Protein AF-A0A1X3RQJ8-F1 (afdb_monomer_lite)

Foldseek 3Di:
DPVQVVPDLDCPDPLHCVVVVVVVVVVVVLVVPCPDPVNPPPVVVVVVVVVSVVVVVVSVVCVVPPPDPDDQLQVVLVVCVVVVHAAAEEAPVSQVSNVSHDNHHYFHWDDPQAFTAHDPPPGDPVRQPDDHFKYKAQDPSVVVNCCVQV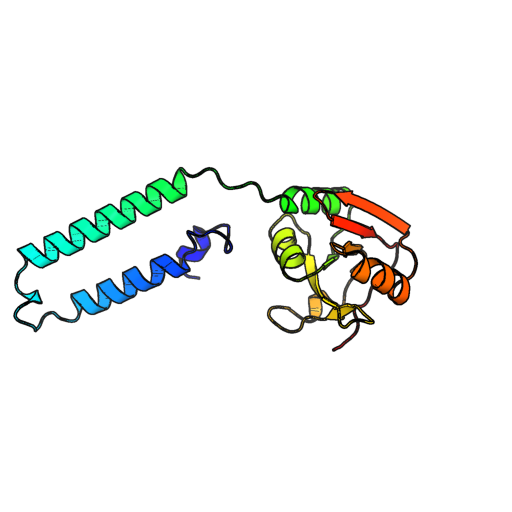NQAPDWDDGPNIIIGGHPDRDGGHHD

Organism: NCBI:txid1082703

Radius of gyration: 23.23 Å; chains: 1; bounding box: 52×31×66 Å

Sequence (176 aa):
MPVAFVVSSVNVGVSSIRYIIPFFIFIIIFISRKTDAITLNTRFNTFVFSVMLIASAYSIHNMLNTPKAINPMHNVSDIIQKNGLKKGYAEFWHASSISIYNNVQVAPVYYDGTKLIKMKWLSKDKWYNAGNNFVIINNIDIEATVIKQFGNPDKVIEAEGVKIFIWNKNLIAADN

Secondary structure (DSSP, 8-state):
--THHHH-S-TTSTT-GGGTHHHHHHHHHHHH-TTSTTTT-HHHHHHHHHHHHHHHHHHHHHHHHSPPP--THHHHHHHHHHTT--EEEEEHHHHHHHTTSTT-EEEEEEE-SSSEEE--TT--GGGTSS---EEEE-SHHHHHHHHHHH-S-SEEEEETTEEEEE-SS---PBP-

Structure (mmCIF, N/CA/C/O backbone):
data_AF-A0A1X3RQJ8-F1
#
_entry.id   AF-A0A1X3RQJ8-F1
#
loop_
_atom_site.group_PDB
_atom_site.id
_atom_site.type_symbol
_atom_site.label_atom_id
_atom_site.label_alt_id
_atom_site.label_comp_id
_atom_site.label_asym_id
_atom_site.label_entity_id
_atom_site.label_seq_id
_atom_site.pdbx_PDB_ins_code
_atom_site.Cartn_x
_atom_site.Cartn_y
_atom_site.Cartn_z
_atom_site.occupancy
_atom_site.B_iso_or_equiv
_atom_site.auth_seq_id
_atom_site.auth_comp_id
_atom_site.auth_asym_id
_atom_site.auth_atom_id
_atom_site.pdbx_PDB_model_num
ATOM 1 N N . MET A 1 1 ? 10.441 -17.095 -13.120 1.00 35.91 1 MET A N 1
ATOM 2 C CA . MET A 1 1 ? 10.292 -15.622 -13.173 1.00 35.91 1 MET A CA 1
ATOM 3 C C . MET A 1 1 ? 11.450 -15.056 -13.981 1.00 35.91 1 MET A C 1
ATOM 5 O O . MET A 1 1 ? 12.549 -15.573 -13.814 1.00 35.91 1 MET A O 1
ATOM 9 N N . PRO A 1 2 ? 11.243 -14.067 -14.866 1.00 41.53 2 PRO A N 1
ATOM 10 C CA . PRO A 1 2 ? 12.344 -13.443 -15.600 1.00 41.53 2 PRO A CA 1
ATOM 11 C C . PRO A 1 2 ? 13.368 -12.849 -14.620 1.00 41.53 2 PRO A C 1
ATOM 13 O O . PRO A 1 2 ? 12.962 -12.155 -13.690 1.00 41.53 2 PRO A O 1
ATOM 16 N N . VAL A 1 3 ? 14.669 -13.087 -14.837 1.00 43.44 3 VAL A N 1
ATOM 17 C CA . VAL A 1 3 ? 15.793 -12.579 -14.004 1.00 43.44 3 VAL A CA 1
ATOM 18 C C . VAL A 1 3 ? 15.695 -11.068 -13.761 1.00 43.44 3 VAL A C 1
ATOM 20 O O . VAL A 1 3 ? 16.042 -10.567 -12.698 1.00 43.44 3 VAL A O 1
ATOM 23 N N . ALA A 1 4 ? 15.109 -10.357 -14.718 1.00 40.12 4 ALA A N 1
ATOM 24 C CA . ALA A 1 4 ? 14.673 -8.975 -14.616 1.00 40.12 4 ALA A CA 1
ATOM 25 C C . ALA A 1 4 ? 13.982 -8.609 -13.281 1.00 40.12 4 ALA A C 1
ATOM 27 O O . ALA A 1 4 ? 14.363 -7.640 -12.625 1.00 40.12 4 ALA A O 1
ATOM 28 N N . PHE A 1 5 ? 13.003 -9.399 -12.839 1.00 43.78 5 PHE A N 1
ATOM 29 C CA . PHE A 1 5 ? 12.253 -9.120 -11.609 1.00 43.78 5 PHE A CA 1
ATOM 30 C C . PHE A 1 5 ? 13.076 -9.329 -10.333 1.00 43.78 5 PHE A C 1
ATOM 32 O O . PHE A 1 5 ? 12.685 -8.845 -9.279 1.00 43.78 5 PHE A O 1
ATOM 39 N N . VAL A 1 6 ? 14.218 -10.017 -10.423 1.00 49.91 6 VAL A N 1
ATOM 40 C CA . VAL A 1 6 ? 15.154 -10.189 -9.302 1.00 49.91 6 VAL A CA 1
ATOM 41 C C . VAL A 1 6 ? 16.028 -8.941 -9.120 1.00 49.91 6 VAL A C 1
ATOM 43 O O . VAL A 1 6 ? 16.435 -8.636 -8.005 1.00 49.91 6 VAL A O 1
ATOM 46 N N . VAL A 1 7 ? 16.293 -8.191 -10.197 1.00 47.91 7 VAL A N 1
ATOM 47 C CA . VAL A 1 7 ? 17.198 -7.025 -10.183 1.00 47.91 7 VAL A CA 1
ATOM 48 C C . VAL A 1 7 ? 16.452 -5.704 -9.948 1.00 47.91 7 VAL A C 1
ATOM 50 O O . VAL A 1 7 ? 17.006 -4.775 -9.362 1.00 47.91 7 VAL A O 1
ATOM 53 N N . SER A 1 8 ? 15.188 -5.596 -10.367 1.00 44.72 8 SER A N 1
ATOM 54 C CA . SER A 1 8 ? 14.398 -4.369 -10.202 1.00 44.72 8 SER A CA 1
ATOM 55 C C . SER A 1 8 ? 13.581 -4.398 -8.908 1.00 44.72 8 SER A C 1
ATOM 57 O O . SER A 1 8 ? 12.547 -5.053 -8.828 1.00 44.72 8 SER A O 1
ATOM 59 N N . SER A 1 9 ? 14.035 -3.664 -7.887 1.00 49.84 9 SER A N 1
ATOM 60 C CA . SER A 1 9 ? 13.347 -3.583 -6.590 1.00 49.84 9 SER A CA 1
ATOM 61 C C . SER A 1 9 ? 12.241 -2.518 -6.527 1.00 49.84 9 SER A C 1
ATOM 63 O O . SER A 1 9 ? 11.601 -2.383 -5.490 1.00 49.84 9 SER A O 1
ATOM 65 N N . VAL A 1 10 ? 12.019 -1.729 -7.590 1.00 50.56 10 VAL A N 1
ATOM 66 C CA . VAL A 1 10 ? 10.985 -0.677 -7.626 1.00 50.56 10 VAL A CA 1
ATOM 67 C C . VAL A 1 10 ? 10.390 -0.579 -9.033 1.00 50.56 10 VAL A C 1
ATOM 69 O O . VAL A 1 10 ? 11.023 -0.074 -9.956 1.00 50.56 10 VAL A O 1
ATOM 72 N N . ASN A 1 11 ? 9.135 -1.008 -9.177 1.00 46.84 11 ASN A N 1
ATOM 73 C CA . ASN A 1 11 ? 8.371 -0.996 -10.436 1.00 46.84 11 ASN A CA 1
ATOM 74 C C . ASN A 1 11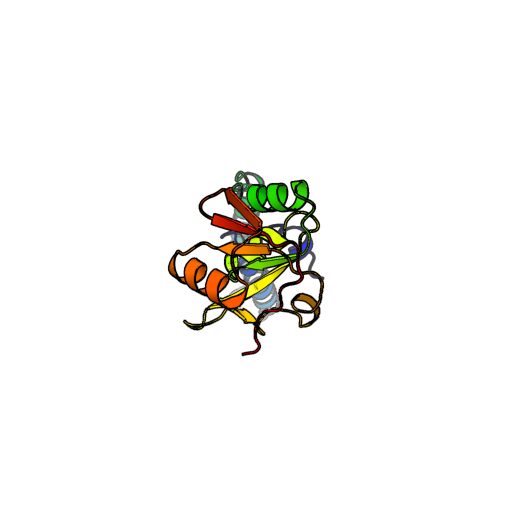 ? 7.868 0.407 -10.857 1.00 46.84 11 ASN A C 1
ATOM 76 O O . ASN A 1 11 ? 7.031 0.523 -11.748 1.00 46.84 11 ASN A O 1
ATOM 80 N N . VAL A 1 12 ? 8.327 1.459 -10.173 1.00 46.66 12 VAL A N 1
ATOM 81 C CA . VAL A 1 12 ? 7.831 2.845 -10.295 1.00 46.66 12 VAL A CA 1
ATOM 82 C C . VAL A 1 12 ? 8.917 3.807 -10.801 1.00 46.66 12 VAL A C 1
ATOM 84 O O . VAL A 1 12 ? 8.647 4.972 -11.067 1.00 46.66 12 VAL A O 1
ATOM 87 N N . GLY A 1 13 ? 10.158 3.336 -10.961 1.00 43.47 13 GLY A N 1
ATOM 88 C CA . GLY A 1 13 ? 11.245 4.150 -11.501 1.00 43.47 13 GLY A CA 1
ATOM 89 C C . GLY A 1 13 ? 11.219 4.213 -13.029 1.00 43.47 13 GLY A C 1
ATOM 90 O O . GLY A 1 13 ? 10.928 3.217 -13.694 1.00 43.47 13 GLY A O 1
ATOM 91 N N . VAL A 1 14 ? 11.619 5.360 -13.583 1.00 47.38 14 VAL A N 1
ATOM 92 C CA . VAL A 1 14 ? 11.844 5.609 -15.025 1.00 47.38 14 VAL A CA 1
ATOM 93 C C . VAL A 1 14 ? 12.857 4.613 -15.641 1.00 47.38 14 VAL A C 1
ATOM 95 O O . VAL A 1 14 ? 12.894 4.434 -16.850 1.00 47.38 14 VAL A O 1
ATOM 98 N N . SER A 1 15 ? 13.597 3.869 -14.808 1.00 47.72 15 SER A N 1
ATOM 99 C CA . SER A 1 15 ? 14.468 2.735 -15.177 1.00 47.72 15 SER A CA 1
ATOM 100 C C . SER A 1 15 ? 13.812 1.358 -14.968 1.00 47.72 15 SER A C 1
ATOM 102 O O . SER A 1 15 ? 14.458 0.398 -14.550 1.00 47.72 15 SER A O 1
ATOM 104 N N . SER A 1 16 ? 12.505 1.241 -15.210 1.00 53.66 16 SER A N 1
ATOM 105 C CA . SER A 1 16 ? 11.790 -0.037 -15.115 1.00 53.66 16 SER A CA 1
ATOM 106 C C . SER A 1 16 ? 12.203 -1.004 -16.227 1.00 53.66 16 SER A C 1
ATOM 108 O O . SER A 1 16 ? 12.469 -0.612 -17.362 1.00 53.66 16 SER A O 1
ATOM 110 N N . ILE A 1 17 ? 12.155 -2.310 -15.949 1.00 56.03 17 ILE A N 1
ATOM 111 C CA . ILE A 1 17 ? 12.505 -3.362 -16.923 1.00 56.03 17 ILE A CA 1
ATOM 112 C C . ILE A 1 17 ? 11.676 -3.334 -18.207 1.00 56.03 17 ILE A C 1
ATOM 114 O O . ILE A 1 17 ? 12.078 -3.888 -19.232 1.00 56.03 17 ILE A O 1
ATOM 118 N N . ARG A 1 18 ? 10.537 -2.637 -18.151 1.00 59.59 18 ARG A N 1
ATOM 119 C CA . ARG A 1 18 ? 9.687 -2.298 -19.289 1.00 59.59 18 ARG A CA 1
ATOM 120 C C . ARG A 1 18 ? 10.484 -1.672 -20.448 1.00 59.59 18 ARG A C 1
ATOM 122 O O . ARG A 1 18 ? 10.082 -1.851 -21.590 1.00 59.59 18 ARG A O 1
ATOM 129 N N . TYR A 1 19 ? 11.627 -1.034 -20.174 1.00 57.84 19 TYR A N 1
ATOM 130 C CA . TYR A 1 19 ? 12.515 -0.450 -21.187 1.00 57.84 19 TYR A CA 1
ATOM 131 C C . TYR A 1 19 ? 13.648 -1.380 -21.660 1.00 57.84 19 TYR A C 1
ATOM 133 O O . TYR A 1 19 ? 14.233 -1.138 -22.710 1.00 57.84 19 TYR A O 1
ATOM 141 N N . ILE A 1 20 ? 13.928 -2.472 -20.940 1.00 67.38 20 ILE A N 1
ATOM 142 C CA . ILE A 1 20 ? 14.965 -3.455 -21.304 1.00 67.38 20 ILE A CA 1
ATOM 143 C C . ILE A 1 20 ? 14.400 -4.552 -22.222 1.00 67.38 20 ILE A C 1
ATOM 145 O O . ILE A 1 20 ? 15.092 -5.045 -23.107 1.00 67.38 20 ILE A O 1
ATOM 149 N N . ILE A 1 21 ? 13.131 -4.934 -22.065 1.00 71.06 21 ILE A N 1
ATOM 150 C CA . ILE A 1 21 ? 12.502 -5.979 -22.898 1.00 71.06 21 ILE A CA 1
ATOM 151 C C . ILE A 1 21 ? 12.520 -5.638 -24.405 1.00 71.06 21 ILE A C 1
ATOM 153 O O . ILE A 1 21 ? 12.886 -6.517 -25.191 1.00 71.06 21 ILE A O 1
ATOM 157 N N . PRO A 1 22 ? 12.205 -4.398 -24.842 1.00 71.44 22 PRO A N 1
ATOM 158 C CA . PRO A 1 22 ? 12.281 -4.032 -26.255 1.00 71.44 22 PRO A CA 1
ATOM 159 C C . PRO A 1 22 ? 13.675 -4.244 -26.857 1.00 71.44 22 PRO A C 1
ATOM 161 O O . PRO A 1 22 ? 13.782 -4.711 -27.986 1.00 71.44 22 PRO A O 1
ATOM 164 N N . PHE A 1 23 ? 14.744 -3.988 -26.095 1.00 72.62 23 PHE A N 1
ATOM 165 C CA . PHE A 1 23 ? 16.126 -4.188 -26.541 1.00 72.62 23 PHE A CA 1
ATOM 166 C C . PHE A 1 23 ? 16.400 -5.638 -26.966 1.00 72.62 23 PHE A C 1
ATOM 168 O O . PHE A 1 23 ? 16.935 -5.876 -28.048 1.00 72.62 23 PHE A O 1
ATOM 175 N N . PHE A 1 24 ? 15.972 -6.617 -26.164 1.00 73.56 24 PHE A N 1
ATOM 176 C CA . PHE A 1 24 ? 16.151 -8.035 -26.489 1.00 73.56 24 PHE A CA 1
ATOM 177 C C . PHE A 1 24 ? 15.319 -8.472 -27.699 1.00 73.56 24 PHE A C 1
ATOM 179 O O . PHE A 1 24 ? 15.807 -9.236 -28.531 1.00 73.56 24 PHE A O 1
ATOM 186 N N . ILE A 1 25 ? 14.094 -7.953 -27.833 1.00 76.69 25 ILE A N 1
ATOM 187 C CA . ILE A 1 25 ? 13.244 -8.214 -29.003 1.00 76.69 25 ILE A CA 1
ATOM 188 C C . ILE A 1 25 ? 13.920 -7.677 -30.272 1.00 76.69 25 ILE A C 1
ATOM 190 O O . ILE A 1 25 ? 14.022 -8.400 -31.263 1.00 76.69 25 ILE A O 1
ATOM 194 N N . PHE A 1 26 ? 14.453 -6.452 -30.235 1.00 73.31 26 PHE A N 1
ATOM 195 C CA . PHE A 1 26 ? 15.155 -5.868 -31.377 1.00 73.31 26 PHE A CA 1
ATOM 196 C C . PHE A 1 26 ? 16.434 -6.628 -31.733 1.00 73.31 26 PHE A C 1
ATOM 198 O O . PHE A 1 26 ? 16.668 -6.851 -32.917 1.00 73.31 26 PHE A O 1
ATOM 205 N N . ILE A 1 27 ? 17.213 -7.102 -30.753 1.00 74.94 27 ILE A N 1
ATOM 206 C CA . ILE A 1 27 ? 18.391 -7.950 -31.011 1.00 74.94 27 ILE A CA 1
ATOM 207 C C . ILE A 1 27 ? 17.999 -9.235 -31.744 1.00 74.94 27 ILE A C 1
ATOM 209 O O . ILE A 1 27 ? 18.634 -9.586 -32.737 1.00 74.94 27 ILE A O 1
ATOM 213 N N . ILE A 1 28 ? 16.949 -9.928 -31.293 1.00 75.62 28 ILE A N 1
ATOM 214 C CA . ILE A 1 28 ? 16.495 -11.175 -31.927 1.00 75.62 28 ILE A CA 1
ATOM 215 C C . ILE A 1 28 ? 16.044 -10.911 -33.367 1.00 75.62 28 ILE A C 1
ATOM 217 O O . ILE A 1 28 ? 16.427 -11.655 -34.270 1.00 75.62 28 ILE A O 1
ATOM 221 N N . ILE A 1 29 ? 15.289 -9.834 -33.603 1.00 73.69 29 ILE A N 1
ATOM 222 C CA . ILE A 1 29 ? 14.865 -9.427 -34.952 1.00 73.69 29 ILE A CA 1
ATOM 223 C C . ILE A 1 29 ? 16.087 -9.123 -35.831 1.00 73.69 29 ILE A C 1
ATOM 225 O O . ILE A 1 29 ? 16.146 -9.566 -36.976 1.00 73.69 29 ILE A O 1
ATOM 229 N N . PHE A 1 30 ? 17.086 -8.421 -35.294 1.00 69.00 30 PHE A N 1
ATOM 230 C CA . PHE A 1 30 ? 18.297 -8.049 -36.025 1.00 69.00 30 PHE A CA 1
ATOM 231 C C . PHE A 1 30 ? 19.153 -9.271 -36.395 1.00 69.00 30 PHE A C 1
ATOM 233 O O . PHE A 1 30 ? 19.621 -9.379 -37.526 1.00 69.00 30 PHE A O 1
ATOM 240 N N . ILE A 1 31 ? 19.300 -10.233 -35.475 1.00 70.38 31 ILE A N 1
ATOM 241 C CA . ILE A 1 31 ? 20.018 -11.499 -35.708 1.00 70.38 31 ILE A CA 1
ATOM 242 C C . ILE A 1 31 ? 19.262 -12.395 -36.700 1.00 70.38 31 ILE A C 1
ATOM 244 O O . ILE A 1 31 ? 19.889 -13.090 -37.499 1.00 70.38 31 ILE A O 1
ATOM 248 N N . SER A 1 32 ? 17.927 -12.374 -36.675 1.00 67.88 32 SER A N 1
ATOM 249 C CA . SER A 1 32 ? 17.089 -13.224 -37.532 1.00 67.88 32 SER A CA 1
ATOM 250 C C . SER A 1 32 ? 17.066 -12.768 -38.995 1.00 67.88 32 SER A C 1
ATOM 252 O O . SER A 1 32 ? 16.808 -13.577 -39.881 1.00 67.88 32 SER A O 1
ATOM 254 N N . ARG A 1 33 ? 17.396 -11.502 -39.288 1.00 64.50 33 ARG A N 1
ATOM 255 C CA . ARG A 1 33 ? 17.463 -10.947 -40.655 1.00 64.50 33 ARG A CA 1
ATOM 256 C C . ARG A 1 33 ? 18.815 -11.181 -41.343 1.00 64.50 33 ARG A C 1
ATOM 258 O O . ARG A 1 33 ? 19.344 -10.283 -41.991 1.00 64.50 33 ARG A O 1
ATOM 265 N N . LYS A 1 34 ? 19.398 -12.378 -41.233 1.00 57.50 34 LYS A N 1
ATOM 266 C CA . LYS A 1 34 ? 20.704 -12.722 -41.843 1.00 57.50 34 LYS A CA 1
ATOM 267 C C . LYS A 1 34 ? 20.712 -12.852 -43.381 1.00 57.50 34 LYS A C 1
ATOM 269 O O . LYS A 1 34 ? 21.730 -13.254 -43.935 1.00 57.50 34 LYS A O 1
ATOM 274 N N . THR A 1 35 ? 19.622 -12.520 -44.071 1.00 56.97 35 THR A N 1
ATOM 275 C CA . THR A 1 35 ? 19.441 -12.760 -45.516 1.00 56.97 35 THR A CA 1
ATOM 276 C C . THR A 1 35 ? 19.342 -11.504 -46.391 1.00 56.97 35 THR A C 1
ATOM 278 O O . THR A 1 35 ? 19.247 -11.644 -47.606 1.00 56.97 35 THR A O 1
ATOM 281 N N . ASP A 1 36 ? 19.438 -10.293 -45.829 1.00 58.75 36 ASP A N 1
ATOM 282 C CA . ASP A 1 36 ? 19.403 -9.039 -46.600 1.00 58.75 36 ASP A CA 1
ATOM 283 C C . ASP A 1 36 ? 20.823 -8.474 -46.834 1.00 58.75 36 ASP A C 1
ATOM 285 O O . ASP A 1 36 ? 21.676 -8.485 -45.950 1.00 58.75 36 ASP A O 1
ATOM 289 N N . ALA A 1 37 ? 21.107 -7.913 -48.016 1.00 57.25 37 ALA A N 1
ATOM 290 C CA . ALA A 1 37 ? 22.442 -7.396 -48.373 1.00 57.25 37 ALA A CA 1
ATOM 291 C C . ALA A 1 37 ? 22.976 -6.290 -47.427 1.00 57.25 37 ALA A C 1
ATOM 293 O O . ALA A 1 37 ? 24.184 -6.080 -47.323 1.00 57.25 37 ALA A O 1
ATOM 294 N N . ILE A 1 38 ? 22.084 -5.613 -46.693 1.00 54.22 38 ILE A N 1
ATOM 295 C CA . ILE A 1 38 ? 22.407 -4.592 -45.683 1.00 54.22 38 ILE A CA 1
ATOM 296 C C . ILE A 1 38 ? 22.913 -5.230 -44.372 1.00 54.22 38 ILE A C 1
ATOM 298 O O . ILE A 1 38 ? 23.805 -4.677 -43.730 1.00 54.22 38 ILE A O 1
ATOM 302 N N . THR A 1 39 ? 22.422 -6.416 -43.990 1.00 54.19 39 THR A N 1
ATOM 303 C CA . THR A 1 39 ? 22.876 -7.161 -42.799 1.00 54.19 39 THR A CA 1
ATOM 304 C C . THR A 1 39 ? 24.135 -7.998 -43.045 1.00 54.19 39 THR A C 1
ATOM 306 O O . THR A 1 39 ? 24.704 -8.538 -42.095 1.00 54.19 39 THR A O 1
ATOM 309 N N . LEU A 1 40 ? 24.620 -8.068 -44.288 1.00 56.66 40 LEU A N 1
ATOM 310 C CA . LEU A 1 40 ? 25.876 -8.737 -44.638 1.00 56.66 40 LEU A CA 1
ATOM 311 C C . LEU A 1 40 ? 27.120 -7.870 -44.365 1.00 56.66 40 LEU A C 1
ATOM 313 O O . LEU A 1 40 ? 28.235 -8.389 -44.304 1.00 56.66 40 LEU A O 1
ATOM 317 N N . ASN A 1 41 ? 26.956 -6.552 -44.179 1.00 65.75 41 ASN A N 1
ATOM 318 C CA . ASN A 1 41 ? 28.061 -5.671 -43.808 1.00 65.75 41 ASN A CA 1
ATOM 319 C C . ASN A 1 41 ? 28.399 -5.848 -42.320 1.00 65.75 41 ASN A C 1
ATOM 321 O O . ASN A 1 41 ? 27.970 -5.080 -41.454 1.00 65.75 41 ASN A O 1
ATOM 325 N N . THR A 1 42 ? 29.208 -6.869 -42.035 1.00 68.56 42 THR A N 1
ATOM 326 C CA . THR A 1 42 ? 29.665 -7.240 -40.689 1.00 68.56 42 THR A CA 1
ATOM 327 C C . THR A 1 42 ? 30.259 -6.055 -39.929 1.00 68.56 42 THR A C 1
ATOM 329 O O . THR A 1 42 ? 30.097 -5.970 -38.717 1.00 68.56 42 THR A O 1
ATOM 332 N N . ARG A 1 43 ? 30.899 -5.094 -40.612 1.00 73.31 43 ARG A N 1
ATOM 333 C CA . ARG A 1 43 ? 31.462 -3.900 -39.958 1.00 73.31 43 ARG A CA 1
ATOM 334 C C . ARG A 1 43 ? 30.376 -2.960 -39.437 1.00 73.31 43 ARG A C 1
ATOM 336 O O . ARG A 1 43 ? 30.484 -2.492 -38.308 1.00 73.31 43 ARG A O 1
ATOM 343 N N . PHE A 1 44 ? 29.324 -2.719 -40.220 1.00 75.62 44 PHE A N 1
ATOM 344 C CA . PHE A 1 44 ? 28.208 -1.865 -39.807 1.00 75.62 44 PHE A CA 1
ATOM 345 C C . PHE A 1 44 ? 27.397 -2.508 -38.675 1.00 75.62 44 PHE A C 1
ATOM 347 O O . PHE A 1 44 ? 27.113 -1.858 -37.673 1.00 75.62 44 PHE A O 1
ATOM 354 N N . ASN A 1 45 ? 27.117 -3.810 -38.770 1.00 71.00 45 ASN A N 1
ATOM 355 C CA . ASN A 1 45 ? 26.399 -4.535 -37.720 1.00 71.00 45 ASN A CA 1
ATOM 356 C C . ASN A 1 45 ? 27.180 -4.596 -36.400 1.00 71.00 45 ASN A C 1
ATOM 358 O O . ASN A 1 45 ? 26.605 -4.357 -35.339 1.00 71.00 45 ASN A O 1
ATOM 362 N N . THR A 1 46 ? 28.491 -4.855 -36.450 1.00 78.81 46 THR A N 1
ATOM 363 C CA . THR A 1 46 ? 29.348 -4.827 -35.253 1.00 78.81 46 THR A CA 1
ATOM 364 C C . THR A 1 46 ? 29.432 -3.425 -34.651 1.00 78.81 46 THR A C 1
ATOM 366 O O . THR A 1 46 ? 29.464 -3.295 -33.427 1.00 78.81 46 THR A O 1
ATOM 369 N N . PHE A 1 47 ? 29.415 -2.373 -35.477 1.00 82.19 47 PHE A N 1
ATOM 370 C CA . PHE A 1 47 ? 29.363 -0.992 -35.001 1.00 82.19 47 PHE A CA 1
ATOM 371 C C . PHE A 1 47 ? 28.045 -0.696 -34.271 1.00 82.19 47 PHE A C 1
ATOM 373 O O . PHE A 1 47 ? 28.077 -0.264 -33.120 1.00 82.19 47 PHE A O 1
ATOM 380 N N . VAL A 1 48 ? 26.894 -1.004 -34.881 1.00 79.06 48 VAL A N 1
ATOM 381 C CA . VAL A 1 48 ? 25.570 -0.802 -34.263 1.00 79.06 48 VAL A CA 1
ATOM 382 C C . VAL A 1 48 ? 25.447 -1.588 -32.956 1.00 79.06 48 VAL A C 1
ATOM 384 O O . VAL A 1 48 ? 25.038 -1.024 -31.943 1.00 79.06 48 VAL A O 1
ATOM 387 N N . PHE A 1 49 ? 25.868 -2.857 -32.940 1.00 78.75 49 PHE A N 1
ATOM 388 C CA . PHE A 1 49 ? 25.851 -3.681 -31.730 1.00 78.75 49 PHE A CA 1
ATOM 389 C C . PHE A 1 49 ? 26.746 -3.107 -30.625 1.00 78.75 49 PHE A C 1
ATOM 391 O O . PHE A 1 49 ? 26.319 -3.024 -29.477 1.00 78.75 49 PHE A O 1
ATOM 398 N N . SER A 1 50 ? 27.958 -2.659 -30.965 1.00 80.06 50 SER A N 1
ATOM 399 C CA . SER A 1 50 ? 28.876 -2.032 -30.006 1.00 80.06 50 SER A CA 1
ATOM 400 C C . SER A 1 50 ? 28.290 -0.753 -29.407 1.00 80.06 50 SER A C 1
ATOM 402 O O . SER A 1 50 ? 28.328 -0.578 -28.192 1.00 80.06 50 SER A O 1
ATOM 404 N N . VAL A 1 51 ? 27.692 0.116 -30.229 1.00 82.31 51 VAL A N 1
ATOM 405 C CA . VAL A 1 51 ? 27.038 1.351 -29.759 1.00 82.31 51 VAL A CA 1
ATOM 406 C C . VAL A 1 51 ? 25.869 1.028 -28.827 1.00 82.31 51 VAL A C 1
ATOM 408 O O . VAL A 1 51 ? 25.756 1.613 -27.751 1.00 82.31 51 VAL A O 1
ATOM 411 N N . MET A 1 52 ? 25.032 0.061 -29.205 1.00 75.56 52 MET A N 1
ATOM 412 C CA . MET A 1 52 ? 23.917 -0.409 -28.385 1.00 75.56 52 MET A CA 1
ATOM 413 C C . MET A 1 52 ? 24.393 -0.987 -27.046 1.00 75.56 52 MET A C 1
ATOM 415 O O . MET A 1 52 ? 23.835 -0.651 -26.005 1.00 75.56 52 MET A O 1
ATOM 419 N N . LEU A 1 53 ? 25.456 -1.794 -27.054 1.00 79.62 53 LEU A N 1
ATOM 420 C CA . LEU A 1 53 ? 26.039 -2.386 -25.851 1.00 79.62 53 LEU A CA 1
ATOM 421 C C . LEU A 1 53 ? 26.619 -1.318 -24.918 1.00 79.62 53 LEU A C 1
ATOM 423 O O . LEU A 1 53 ? 26.363 -1.366 -23.717 1.00 79.62 53 LEU A O 1
ATOM 427 N N . ILE A 1 54 ? 27.340 -0.329 -25.457 1.00 83.31 54 ILE A N 1
ATOM 428 C CA . ILE A 1 54 ? 27.879 0.799 -24.680 1.00 83.31 54 ILE A CA 1
ATOM 429 C C . ILE A 1 54 ? 26.739 1.615 -24.059 1.00 83.31 54 ILE A C 1
ATOM 431 O O . ILE A 1 54 ? 26.787 1.917 -22.868 1.00 83.31 54 ILE A O 1
ATOM 435 N N . ALA A 1 55 ? 25.688 1.923 -24.824 1.00 76.50 55 ALA A N 1
ATOM 436 C CA . ALA A 1 55 ? 24.524 2.650 -24.317 1.00 76.50 55 ALA A CA 1
ATOM 437 C C . ALA A 1 55 ? 23.800 1.874 -23.201 1.00 76.50 55 ALA A C 1
ATOM 439 O O . ALA A 1 55 ? 23.434 2.454 -22.177 1.00 76.50 55 ALA A O 1
ATOM 440 N N . SER A 1 56 ? 23.638 0.555 -23.353 1.00 71.81 56 SER A N 1
ATOM 441 C CA . SER A 1 56 ? 23.063 -0.305 -22.313 1.00 71.81 56 SER A CA 1
ATOM 442 C C . SER A 1 56 ? 23.948 -0.385 -21.070 1.00 71.81 56 SER A C 1
ATOM 444 O O . SER A 1 56 ? 23.438 -0.267 -19.958 1.00 71.81 56 SER A O 1
ATOM 446 N N . ALA A 1 57 ? 25.264 -0.532 -21.233 1.00 77.62 57 ALA A N 1
ATOM 447 C CA . ALA A 1 57 ? 26.211 -0.552 -20.121 1.00 77.62 57 ALA A CA 1
ATOM 448 C C . ALA A 1 57 ? 26.206 0.779 -19.355 1.00 77.62 57 ALA A C 1
ATOM 450 O O . ALA A 1 57 ? 26.155 0.776 -18.126 1.00 77.62 57 ALA A O 1
ATOM 451 N N . TYR A 1 58 ? 26.169 1.909 -20.067 1.00 79.12 58 TYR A N 1
ATOM 452 C CA . TYR A 1 58 ? 26.040 3.238 -19.471 1.00 79.12 58 TYR A CA 1
ATOM 453 C C . TYR A 1 58 ? 24.713 3.403 -18.718 1.00 79.12 58 TYR A C 1
ATOM 455 O O . TYR A 1 58 ? 24.700 3.883 -17.588 1.00 79.12 58 TYR A O 1
ATOM 463 N N . SER A 1 59 ? 23.599 2.947 -19.299 1.00 70.62 59 SER A N 1
ATOM 464 C CA . SER A 1 59 ? 22.283 2.983 -18.651 1.00 70.62 59 SER A CA 1
ATOM 465 C C . SER A 1 59 ? 22.245 2.150 -17.363 1.00 70.62 59 SER A C 1
ATOM 467 O O . SER A 1 59 ? 21.751 2.629 -16.342 1.00 70.62 59 SER A O 1
ATOM 469 N N . ILE A 1 60 ? 22.828 0.945 -17.373 1.00 73.12 60 ILE A N 1
ATOM 470 C CA . ILE A 1 60 ? 22.942 0.086 -16.184 1.00 73.12 60 ILE A CA 1
ATOM 471 C C . ILE A 1 60 ? 23.846 0.736 -15.133 1.00 73.12 60 ILE A C 1
ATOM 473 O O . ILE A 1 60 ? 23.476 0.783 -13.964 1.00 73.12 60 ILE A O 1
ATOM 477 N N . HIS A 1 61 ? 25.002 1.269 -15.535 1.00 78.19 61 HIS A N 1
ATOM 478 C CA . HIS A 1 61 ? 25.913 1.977 -14.636 1.00 78.19 61 HIS A CA 1
ATOM 479 C C . HIS A 1 61 ? 25.215 3.162 -13.959 1.00 78.19 61 HIS A C 1
ATOM 481 O O . HIS A 1 61 ? 25.269 3.299 -12.738 1.00 78.19 61 HIS A O 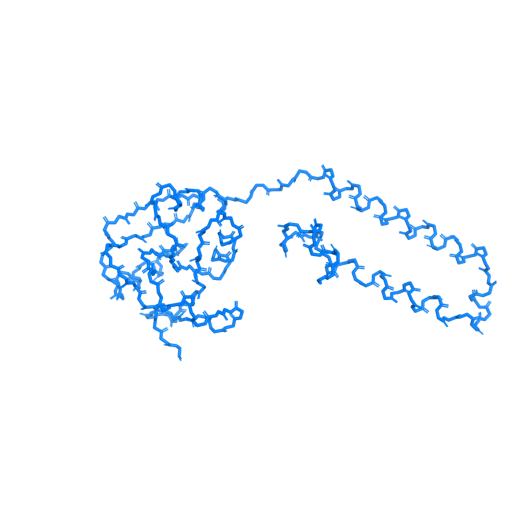1
ATOM 487 N N . ASN A 1 62 ? 24.486 3.968 -14.733 1.00 75.50 62 ASN A N 1
ATOM 488 C CA . ASN A 1 62 ? 23.712 5.079 -14.198 1.00 75.50 62 ASN A CA 1
ATOM 489 C C . ASN A 1 62 ? 22.606 4.593 -13.249 1.00 75.50 62 ASN A C 1
ATOM 491 O O . ASN A 1 62 ? 22.439 5.149 -12.170 1.00 75.50 62 ASN A O 1
ATOM 495 N N . MET A 1 63 ? 21.889 3.519 -13.592 1.00 66.88 63 MET A N 1
ATOM 496 C CA . MET A 1 63 ? 20.862 2.928 -12.726 1.00 66.88 63 MET A CA 1
ATOM 497 C C . MET A 1 63 ? 21.428 2.435 -11.387 1.00 66.88 63 MET A C 1
ATOM 499 O O . MET A 1 63 ? 20.775 2.597 -10.360 1.00 66.88 63 MET A O 1
ATOM 503 N N . LEU A 1 64 ? 22.620 1.831 -11.388 1.00 73.50 64 LEU A N 1
ATOM 504 C CA . LEU A 1 64 ? 23.274 1.335 -10.174 1.00 73.50 64 LEU A CA 1
ATOM 505 C C . LEU A 1 64 ? 23.819 2.468 -9.295 1.00 73.50 64 LEU A C 1
ATOM 507 O O . LEU A 1 64 ? 23.800 2.341 -8.073 1.00 73.50 64 LEU A O 1
ATOM 511 N N . ASN A 1 65 ? 24.275 3.563 -9.909 1.00 75.75 65 ASN A N 1
ATOM 512 C CA . ASN A 1 65 ? 24.899 4.688 -9.209 1.00 75.75 65 ASN A CA 1
ATOM 513 C C . ASN A 1 65 ? 23.933 5.822 -8.860 1.00 75.75 65 ASN A C 1
ATOM 515 O O . ASN A 1 65 ? 24.276 6.692 -8.062 1.00 75.75 65 ASN A O 1
ATOM 519 N N . THR A 1 66 ? 22.728 5.830 -9.433 1.00 70.00 66 THR A N 1
ATOM 520 C CA . THR A 1 66 ? 21.695 6.785 -9.037 1.00 70.00 66 THR A CA 1
ATOM 521 C C . THR A 1 66 ? 21.220 6.414 -7.631 1.00 70.00 66 THR A C 1
ATOM 523 O O . THR A 1 66 ? 20.745 5.289 -7.433 1.00 70.00 66 THR A O 1
ATOM 526 N N . PRO A 1 67 ? 21.319 7.322 -6.642 1.00 65.69 67 PRO A N 1
ATOM 527 C CA . PRO A 1 67 ? 20.809 7.051 -5.309 1.00 65.69 67 PRO A CA 1
ATOM 528 C C . PRO A 1 67 ? 19.322 6.711 -5.407 1.00 65.69 67 PRO A C 1
ATOM 530 O O . PRO A 1 67 ? 18.536 7.433 -6.025 1.00 65.69 67 PRO A O 1
ATOM 533 N N . LYS A 1 68 ? 18.938 5.575 -4.819 1.00 67.56 68 LYS A N 1
ATOM 534 C CA . LYS A 1 68 ? 17.536 5.164 -4.770 1.00 67.56 68 LYS A CA 1
ATOM 535 C C . LYS A 1 68 ? 16.766 6.244 -4.018 1.00 67.56 68 LYS A C 1
ATOM 537 O O . LYS A 1 68 ? 17.061 6.501 -2.852 1.00 67.56 68 LYS A O 1
ATOM 542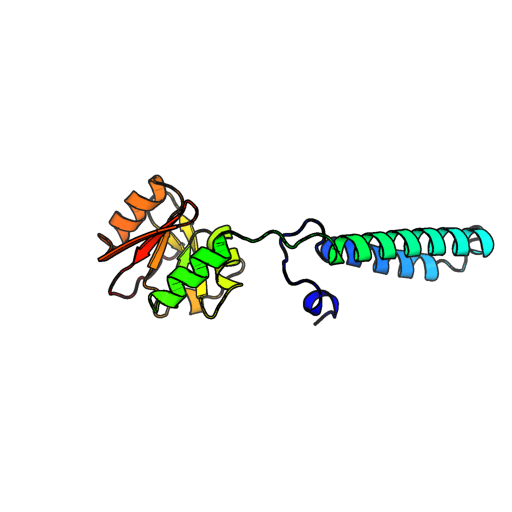 N N . ALA A 1 69 ? 15.796 6.870 -4.682 1.00 65.31 69 ALA A N 1
ATOM 543 C CA . ALA A 1 69 ? 14.903 7.810 -4.024 1.00 65.31 69 ALA A CA 1
ATOM 544 C C . ALA A 1 69 ? 14.238 7.106 -2.832 1.00 65.31 69 ALA A C 1
ATOM 546 O O . ALA A 1 69 ? 13.665 6.022 -2.983 1.00 65.31 69 ALA A O 1
ATOM 547 N N . ILE A 1 70 ? 14.353 7.703 -1.647 1.00 68.88 70 ILE A N 1
ATOM 548 C CA . ILE A 1 70 ? 13.677 7.205 -0.452 1.00 68.88 70 ILE A CA 1
ATOM 549 C C . ILE A 1 70 ? 12.193 7.499 -0.646 1.00 68.88 70 ILE A C 1
ATOM 551 O O . ILE A 1 70 ? 11.798 8.656 -0.759 1.00 68.88 70 ILE A O 1
ATOM 555 N N . ASN A 1 71 ? 11.377 6.450 -0.732 1.00 80.44 71 ASN A N 1
ATOM 556 C CA . ASN A 1 71 ? 9.932 6.607 -0.800 1.00 80.44 71 ASN A CA 1
ATOM 557 C C . ASN A 1 71 ? 9.416 6.959 0.608 1.00 80.44 71 ASN A C 1
ATOM 559 O O . ASN A 1 71 ? 9.605 6.140 1.512 1.00 80.44 71 ASN A O 1
ATOM 563 N N . PRO A 1 72 ? 8.740 8.106 0.809 1.00 85.19 72 PRO A N 1
ATOM 564 C CA . PRO A 1 72 ? 8.147 8.471 2.099 1.00 85.19 72 PRO A CA 1
ATOM 565 C C . PRO A 1 72 ? 7.242 7.372 2.679 1.00 85.19 72 PRO A C 1
ATOM 567 O O . PRO A 1 72 ? 7.181 7.161 3.887 1.00 85.19 72 PRO A O 1
ATOM 570 N N . MET A 1 73 ? 6.610 6.572 1.815 1.00 89.06 73 MET A N 1
ATOM 571 C CA . MET A 1 73 ? 5.755 5.455 2.223 1.00 89.06 73 MET A CA 1
ATOM 572 C C . MET A 1 73 ? 6.492 4.332 2.963 1.00 89.06 73 MET A C 1
ATOM 574 O O . MET A 1 73 ? 5.846 3.532 3.639 1.00 89.06 73 MET A O 1
ATOM 578 N N . HIS A 1 74 ? 7.826 4.283 2.894 1.00 90.06 74 HIS A N 1
ATOM 579 C CA . HIS A 1 74 ? 8.628 3.416 3.756 1.00 90.06 74 HIS A CA 1
ATOM 580 C C . HIS A 1 74 ? 8.436 3.782 5.234 1.00 90.06 74 HIS A C 1
ATOM 582 O O . HIS A 1 74 ? 8.123 2.915 6.045 1.00 90.06 74 HIS A O 1
ATOM 588 N N . ASN A 1 75 ? 8.516 5.075 5.571 1.00 91.62 75 ASN A N 1
ATOM 589 C CA . ASN A 1 75 ? 8.314 5.556 6.938 1.00 91.62 75 ASN A CA 1
ATOM 590 C C . ASN A 1 75 ? 6.874 5.296 7.417 1.00 91.62 75 ASN A C 1
ATOM 592 O O . ASN A 1 75 ? 6.653 4.850 8.541 1.00 91.62 75 ASN A O 1
ATOM 596 N N . VAL A 1 76 ? 5.885 5.481 6.536 1.00 94.19 76 VAL A N 1
ATOM 597 C CA . VAL A 1 76 ? 4.483 5.136 6.831 1.00 94.19 76 VAL A CA 1
ATOM 598 C C . VAL A 1 76 ? 4.340 3.642 7.151 1.00 94.19 76 VAL A C 1
ATOM 600 O O . VAL A 1 76 ? 3.690 3.288 8.134 1.00 94.19 76 VAL A O 1
ATOM 603 N N . SER A 1 77 ? 4.986 2.758 6.380 1.00 93.81 77 SER A N 1
ATOM 604 C CA . SER A 1 77 ? 4.997 1.315 6.664 1.00 93.81 77 SER A CA 1
ATOM 605 C C . SER A 1 77 ? 5.643 0.988 8.017 1.00 93.81 77 SER A C 1
ATOM 607 O O . SER A 1 77 ? 5.088 0.203 8.791 1.00 93.81 77 SER A O 1
ATOM 609 N N . ASP A 1 78 ? 6.769 1.628 8.347 1.00 93.94 78 ASP A N 1
ATOM 610 C CA . ASP A 1 78 ? 7.444 1.460 9.640 1.00 93.94 78 ASP A CA 1
ATOM 611 C C . ASP A 1 78 ? 6.554 1.894 10.810 1.00 93.94 78 ASP A C 1
ATOM 613 O O . ASP A 1 78 ? 6.492 1.215 11.836 1.00 93.94 78 ASP A O 1
ATOM 617 N N . ILE A 1 79 ? 5.832 3.008 10.669 1.00 94.75 79 ILE A N 1
ATOM 618 C CA . ILE A 1 79 ? 4.887 3.494 11.681 1.00 94.75 79 ILE A CA 1
ATOM 619 C C . ILE A 1 79 ? 3.754 2.486 11.885 1.00 94.75 79 ILE A C 1
ATOM 621 O O . ILE A 1 79 ? 3.430 2.159 13.030 1.00 94.75 79 ILE A O 1
ATOM 625 N N . ILE A 1 80 ? 3.174 1.958 10.804 1.00 95.12 80 ILE A N 1
ATOM 626 C CA . ILE A 1 80 ? 2.118 0.938 10.870 1.00 95.12 80 ILE A CA 1
ATOM 627 C C . ILE A 1 80 ? 2.631 -0.295 11.627 1.00 95.12 80 ILE A C 1
ATOM 629 O O . ILE A 1 80 ? 2.007 -0.731 12.599 1.00 95.12 80 ILE A O 1
ATOM 633 N N . GLN A 1 81 ? 3.810 -0.802 11.260 1.00 94.19 81 GLN A N 1
ATOM 634 C CA . GLN A 1 81 ? 4.407 -1.971 11.903 1.00 94.19 81 GLN A CA 1
ATOM 635 C C . GLN A 1 81 ? 4.738 -1.729 13.385 1.00 94.19 81 GLN A C 1
ATOM 637 O O . GLN A 1 81 ? 4.436 -2.580 14.223 1.00 94.19 81 GLN A O 1
ATOM 642 N N . LYS A 1 82 ? 5.308 -0.567 13.733 1.00 94.81 82 LYS A N 1
ATOM 643 C CA . LYS A 1 82 ? 5.622 -0.181 15.124 1.00 94.81 82 LYS A CA 1
ATOM 644 C C . LYS A 1 82 ? 4.380 -0.098 16.011 1.00 94.81 82 LYS A C 1
ATOM 646 O O . LYS A 1 82 ? 4.476 -0.335 17.210 1.00 94.81 82 LYS A O 1
ATOM 651 N N . ASN A 1 83 ? 3.215 0.192 15.433 1.00 93.75 83 ASN A N 1
ATOM 652 C CA . ASN A 1 83 ? 1.930 0.176 16.136 1.00 93.75 83 ASN A CA 1
ATOM 653 C C . ASN A 1 83 ? 1.272 -1.221 16.157 1.00 93.75 83 ASN A C 1
ATOM 655 O O . ASN A 1 83 ? 0.116 -1.346 16.553 1.00 93.75 83 ASN A O 1
ATOM 659 N N . GLY A 1 84 ? 1.975 -2.275 15.727 1.00 93.56 84 GLY A N 1
ATOM 660 C CA . GLY A 1 84 ? 1.467 -3.652 15.717 1.00 93.56 84 GLY A CA 1
ATOM 661 C C . GLY A 1 84 ? 0.397 -3.919 14.654 1.00 93.56 84 GLY A C 1
ATOM 662 O O . GLY A 1 84 ? -0.220 -4.986 14.648 1.00 93.56 84 GLY A O 1
ATOM 663 N N . LEU A 1 85 ? 0.176 -2.968 13.747 1.00 94.12 85 LEU A N 1
ATOM 664 C CA . LEU A 1 85 ? -0.814 -3.065 12.687 1.00 94.12 85 LEU A CA 1
ATOM 665 C C . LEU A 1 85 ? -0.249 -3.878 11.522 1.00 94.12 85 LEU A C 1
ATOM 667 O O . LEU A 1 85 ? 0.932 -3.791 11.185 1.00 94.12 85 LEU A O 1
ATOM 671 N N . LYS A 1 86 ? -1.107 -4.686 10.899 1.00 93.06 86 LYS A N 1
ATOM 672 C CA . LYS A 1 86 ? -0.699 -5.580 9.803 1.00 93.06 86 LYS A CA 1
ATOM 673 C C . LYS A 1 86 ? -1.525 -5.415 8.546 1.00 93.06 86 LYS A C 1
ATOM 675 O O . LYS A 1 86 ? -1.008 -5.677 7.467 1.00 93.06 86 LYS A O 1
ATOM 680 N N . LYS A 1 87 ? -2.802 -5.052 8.669 1.00 95.50 87 LYS A N 1
ATOM 681 C CA . LYS A 1 87 ? -3.721 -5.028 7.536 1.00 95.50 87 LYS A CA 1
ATOM 682 C C . LYS A 1 87 ? -4.663 -3.838 7.599 1.00 95.50 87 LYS A C 1
ATOM 684 O O . LYS A 1 87 ? -5.172 -3.514 8.670 1.00 95.50 87 LYS A O 1
ATOM 689 N N . GLY A 1 88 ? -4.908 -3.216 6.458 1.00 95.69 88 GLY A N 1
ATOM 690 C CA . GLY A 1 88 ? -5.745 -2.028 6.372 1.00 95.69 88 GLY A CA 1
ATOM 691 C C . GLY A 1 88 ? -6.082 -1.657 4.939 1.00 95.69 88 GLY A C 1
ATOM 692 O O . GLY A 1 88 ? -5.841 -2.434 4.015 1.00 95.69 88 GLY A O 1
ATOM 693 N N . TYR A 1 89 ? -6.628 -0.459 4.761 1.00 95.88 89 TYR A N 1
ATOM 694 C CA . TYR A 1 89 ? -7.073 0.057 3.469 1.00 95.88 89 TYR A CA 1
ATOM 695 C C . TYR A 1 89 ? -6.362 1.355 3.102 1.00 95.88 89 TYR A C 1
ATOM 697 O O . TYR A 1 89 ? -6.040 2.158 3.974 1.00 95.88 89 TYR A O 1
ATOM 705 N N . ALA A 1 90 ? -6.143 1.575 1.810 1.00 94.94 90 ALA A N 1
ATOM 706 C CA . ALA A 1 90 ? -5.695 2.858 1.278 1.00 94.94 90 ALA A CA 1
ATOM 707 C C . ALA A 1 90 ? -6.064 2.982 -0.203 1.00 94.94 90 ALA A C 1
ATOM 709 O O . ALA A 1 90 ? -6.368 1.985 -0.861 1.00 94.94 90 ALA A O 1
ATOM 710 N N . GLU A 1 91 ? -5.979 4.192 -0.749 1.00 93.69 91 GLU A N 1
ATOM 711 C CA . GLU A 1 91 ? -6.022 4.392 -2.199 1.00 93.69 91 GLU A CA 1
ATOM 712 C C . GLU A 1 91 ? -4.897 3.598 -2.891 1.00 93.69 91 GLU A C 1
ATOM 714 O O . GLU A 1 91 ? -3.833 3.360 -2.310 1.00 93.69 91 GLU A O 1
ATOM 719 N N . PHE A 1 92 ? -5.116 3.200 -4.145 1.00 91.31 92 PHE A N 1
ATOM 720 C CA . PHE A 1 92 ? -4.264 2.273 -4.889 1.00 91.31 92 PHE A CA 1
ATOM 721 C C . PHE A 1 92 ? -2.759 2.554 -4.797 1.00 91.31 92 PHE A C 1
ATOM 723 O O . PHE A 1 92 ? -1.982 1.636 -4.520 1.00 91.31 92 PHE A O 1
ATOM 730 N N . TRP A 1 93 ? -2.338 3.801 -5.014 1.00 89.62 93 TRP A N 1
ATOM 731 C CA . TRP A 1 93 ? -0.918 4.157 -5.032 1.00 89.62 93 TRP A CA 1
ATOM 732 C C . TRP A 1 93 ? -0.267 4.050 -3.653 1.00 89.62 93 TRP A C 1
ATOM 734 O O . TRP A 1 93 ? 0.855 3.552 -3.544 1.00 89.62 93 TRP A O 1
ATOM 744 N N . HIS A 1 94 ? -0.988 4.428 -2.598 1.00 92.56 94 HIS A N 1
ATOM 745 C CA . HIS A 1 94 ? -0.532 4.294 -1.216 1.00 92.56 94 HIS A CA 1
ATOM 746 C C . HIS A 1 94 ? -0.506 2.824 -0.792 1.00 92.56 94 HIS A C 1
ATOM 748 O O . HIS A 1 94 ? 0.506 2.345 -0.286 1.00 92.56 94 HIS A O 1
ATOM 754 N N . ALA A 1 95 ? -1.580 2.082 -1.080 1.00 92.62 95 ALA A N 1
ATOM 755 C CA . ALA A 1 95 ? -1.686 0.660 -0.771 1.00 92.62 95 ALA A CA 1
ATOM 756 C C . ALA A 1 95 ? -0.548 -0.145 -1.413 1.00 92.62 95 ALA A C 1
ATOM 758 O O . ALA A 1 95 ? 0.121 -0.938 -0.746 1.00 92.62 95 ALA A O 1
ATOM 759 N N . SER A 1 96 ? -0.294 0.116 -2.697 1.00 89.94 96 SER A N 1
ATOM 760 C CA . SER A 1 96 ? 0.779 -0.523 -3.458 1.00 89.94 96 SER A CA 1
ATOM 761 C C . SER A 1 96 ? 2.154 -0.132 -2.930 1.00 89.94 96 SER A C 1
ATOM 763 O O . SER A 1 96 ? 3.002 -1.001 -2.768 1.00 89.94 96 SER A O 1
ATOM 765 N N . SER A 1 97 ? 2.377 1.149 -2.627 1.00 89.56 97 SER A N 1
ATOM 766 C CA . SER A 1 97 ? 3.678 1.625 -2.146 1.00 89.56 97 SER A CA 1
ATOM 767 C C . SER A 1 97 ? 4.026 1.080 -0.765 1.00 89.56 97 SER A C 1
ATOM 769 O O . SER A 1 97 ? 5.161 0.683 -0.536 1.00 89.56 97 SER A O 1
ATOM 771 N N . ILE A 1 98 ? 3.060 1.028 0.151 1.00 91.25 98 ILE A N 1
ATOM 772 C CA . ILE A 1 98 ? 3.284 0.609 1.540 1.00 91.25 98 ILE A CA 1
ATOM 773 C C . ILE A 1 98 ? 3.444 -0.904 1.640 1.00 91.25 98 ILE A C 1
ATOM 775 O O . ILE A 1 98 ? 4.317 -1.369 2.365 1.00 91.25 98 ILE A O 1
ATOM 779 N N . SER A 1 99 ? 2.655 -1.671 0.880 1.00 89.25 99 SER A N 1
ATOM 780 C CA . SER A 1 99 ? 2.691 -3.142 0.922 1.00 89.25 99 SER A CA 1
ATOM 781 C C . SER A 1 99 ? 3.974 -3.750 0.343 1.00 89.25 99 SER A C 1
ATOM 783 O O . SER A 1 99 ? 4.183 -4.956 0.450 1.00 89.25 99 SER A O 1
ATOM 785 N N . ILE A 1 100 ? 4.829 -2.941 -0.294 1.00 86.25 100 ILE A N 1
ATOM 786 C CA . ILE A 1 100 ? 6.184 -3.348 -0.702 1.00 86.25 100 ILE A CA 1
ATOM 787 C C . ILE A 1 100 ? 7.104 -3.469 0.521 1.00 86.25 100 ILE A C 1
ATOM 789 O O . ILE A 1 100 ? 8.069 -4.234 0.495 1.00 86.25 100 ILE A O 1
ATOM 793 N N . TYR A 1 101 ? 6.817 -2.712 1.579 1.00 82.31 101 TYR A N 1
ATOM 794 C CA . TYR A 1 101 ? 7.665 -2.584 2.753 1.00 82.31 101 TYR A CA 1
ATOM 795 C C . TYR A 1 101 ? 7.083 -3.353 3.937 1.00 82.31 101 TYR A C 1
ATOM 797 O O . TYR A 1 101 ? 5.881 -3.295 4.201 1.00 82.31 101 TYR A O 1
ATOM 805 N N . ASN A 1 102 ? 7.964 -4.002 4.700 1.00 83.12 102 ASN A N 1
ATOM 806 C CA . ASN A 1 102 ? 7.623 -4.768 5.899 1.00 83.12 102 ASN A CA 1
ATOM 807 C C . ASN A 1 102 ? 6.560 -5.858 5.647 1.00 83.12 102 ASN A C 1
ATOM 809 O O . ASN A 1 102 ? 6.207 -6.190 4.520 1.00 83.12 102 ASN A O 1
ATOM 813 N N . ASN A 1 103 ? 6.066 -6.479 6.719 1.00 86.44 103 ASN A N 1
ATOM 814 C CA . ASN A 1 103 ? 4.991 -7.473 6.649 1.00 86.44 103 ASN A CA 1
ATOM 815 C C . ASN A 1 103 ? 3.614 -6.809 6.845 1.00 86.44 103 ASN A C 1
ATOM 817 O O . ASN A 1 103 ? 2.819 -7.242 7.685 1.00 86.44 103 ASN A O 1
ATOM 821 N N . VAL A 1 104 ? 3.378 -5.710 6.124 1.00 89.81 104 VAL A N 1
ATOM 822 C CA . VAL A 1 104 ? 2.129 -4.939 6.138 1.00 89.81 104 VAL A CA 1
ATOM 823 C C . VAL A 1 104 ? 1.390 -5.190 4.825 1.00 89.81 104 VAL A C 1
ATOM 825 O O . VAL A 1 104 ? 1.967 -5.101 3.747 1.00 89.81 104 VAL A O 1
ATOM 828 N N . GLN A 1 105 ? 0.099 -5.500 4.902 1.00 92.81 105 GLN A N 1
ATOM 829 C CA . GLN A 1 105 ? -0.755 -5.741 3.744 1.00 92.81 105 GLN A CA 1
ATOM 830 C C . GLN A 1 105 ? -1.864 -4.690 3.693 1.00 92.81 105 GLN A C 1
ATOM 832 O O . GLN A 1 105 ? -2.864 -4.794 4.401 1.00 92.81 105 GLN A O 1
ATOM 837 N N . VAL A 1 106 ? -1.718 -3.701 2.819 1.00 94.25 106 VAL A N 1
ATOM 838 C CA . VAL A 1 106 ? -2.729 -2.662 2.610 1.00 94.25 106 VAL A CA 1
ATOM 839 C C . VAL A 1 106 ? -3.537 -2.999 1.362 1.00 94.25 106 VAL A C 1
ATOM 841 O O . VAL A 1 106 ? -2.995 -3.082 0.262 1.00 94.25 106 VAL A O 1
ATOM 844 N N . ALA A 1 107 ? -4.836 -3.229 1.526 1.00 94.62 107 ALA A N 1
ATOM 845 C CA . ALA A 1 107 ? -5.727 -3.540 0.422 1.00 94.62 107 ALA A CA 1
ATOM 846 C C . ALA A 1 107 ? -6.181 -2.243 -0.281 1.00 94.62 107 ALA A C 1
ATOM 848 O O . ALA A 1 107 ? -6.602 -1.298 0.395 1.00 94.62 107 ALA A O 1
ATOM 849 N N . PRO A 1 108 ? -6.100 -2.173 -1.621 1.00 94.81 108 PRO A N 1
ATOM 850 C CA . PRO A 1 108 ? -6.476 -0.976 -2.358 1.00 94.81 108 PRO A CA 1
ATOM 851 C C . PRO A 1 108 ? -7.998 -0.780 -2.356 1.00 94.81 108 PRO A C 1
ATOM 853 O O . PRO A 1 108 ? -8.758 -1.714 -2.588 1.00 94.81 108 PRO A O 1
ATOM 856 N N . VAL A 1 109 ? -8.467 0.438 -2.123 1.00 94.25 109 VAL A N 1
ATOM 857 C CA . VAL A 1 109 ? -9.896 0.786 -2.169 1.00 94.25 109 VAL A CA 1
ATOM 858 C C . VAL A 1 109 ? -10.129 1.983 -3.081 1.00 94.25 109 VAL A C 1
ATOM 860 O O . VAL A 1 109 ? -9.229 2.801 -3.279 1.00 94.25 109 VAL A O 1
ATOM 863 N N . TYR A 1 110 ? -11.339 2.083 -3.629 1.00 92.00 110 TYR A N 1
ATOM 864 C CA . TYR A 1 110 ? -11.813 3.304 -4.276 1.00 92.00 110 TYR A CA 1
ATOM 865 C C . TYR A 1 110 ? -12.791 4.037 -3.377 1.00 92.00 110 TYR A C 1
ATOM 867 O O . TYR A 1 110 ? -13.466 3.438 -2.540 1.00 92.00 110 TYR A O 1
ATOM 875 N N . TYR A 1 111 ? -12.884 5.335 -3.615 1.00 89.81 111 TYR A N 1
ATOM 876 C CA . TYR A 1 111 ? -13.929 6.176 -3.076 1.00 89.81 111 TYR A CA 1
ATOM 877 C C . TYR A 1 111 ? -14.969 6.434 -4.168 1.00 89.81 111 TYR A C 1
ATOM 879 O O . TYR A 1 111 ? -14.617 6.919 -5.242 1.00 89.81 111 TYR A O 1
ATOM 887 N N . ASP A 1 112 ? -16.232 6.096 -3.904 1.00 88.50 112 ASP A N 1
ATOM 888 C CA . ASP A 1 112 ? -17.340 6.299 -4.851 1.00 88.50 112 ASP A CA 1
ATOM 889 C C . ASP A 1 112 ? -18.147 7.588 -4.593 1.00 88.50 112 ASP A C 1
ATOM 891 O O . ASP A 1 112 ? -19.178 7.810 -5.222 1.00 88.50 112 ASP A O 1
ATOM 895 N N . GLY A 1 113 ? -17.699 8.431 -3.655 1.00 84.62 113 GLY A N 1
ATOM 896 C CA . GLY A 1 113 ? -18.439 9.609 -3.187 1.00 84.62 113 GLY A CA 1
ATOM 897 C C . GLY A 1 113 ? -19.251 9.376 -1.906 1.00 84.62 113 GLY A C 1
ATOM 898 O O . GLY A 1 113 ? -19.690 10.334 -1.276 1.00 84.62 113 GLY A O 1
ATOM 899 N N . THR A 1 114 ? -19.465 8.121 -1.499 1.00 86.88 114 THR A N 1
ATOM 900 C CA . THR A 1 114 ? -20.320 7.777 -0.348 1.00 86.88 114 THR A CA 1
ATOM 901 C C . THR A 1 114 ? -19.746 6.707 0.572 1.00 86.88 114 THR A C 1
ATOM 903 O O . THR A 1 114 ? -20.086 6.676 1.757 1.00 86.88 114 THR A O 1
ATOM 906 N N . LYS A 1 115 ? -18.876 5.843 0.051 1.00 91.75 115 LYS A N 1
ATOM 907 C CA . LYS A 1 115 ? -18.254 4.731 0.766 1.00 91.75 115 LYS A CA 1
ATOM 908 C C . LYS A 1 115 ? -16.901 4.383 0.145 1.00 91.75 115 LYS A C 1
ATOM 910 O O . LYS A 1 115 ? -16.614 4.672 -1.018 1.00 91.75 115 LYS A O 1
ATOM 915 N N . LEU A 1 116 ? -16.069 3.723 0.940 1.00 91.75 116 LEU A N 1
ATOM 916 C CA . LEU A 1 116 ? -14.924 2.969 0.462 1.00 91.75 116 LEU A CA 1
ATOM 917 C C . LEU A 1 116 ? -15.387 1.607 -0.052 1.00 91.75 116 LEU A C 1
ATOM 919 O O . LEU A 1 116 ? -15.948 0.795 0.699 1.00 91.75 116 LEU A O 1
ATOM 923 N N . ILE A 1 117 ? -15.098 1.365 -1.327 1.00 93.75 117 ILE A N 1
ATOM 924 C CA . ILE A 1 117 ? -15.399 0.127 -2.044 1.00 93.75 117 ILE A CA 1
ATOM 925 C C . ILE A 1 117 ? -14.122 -0.644 -2.375 1.00 93.75 117 ILE A C 1
ATOM 927 O O . ILE A 1 117 ? -13.054 -0.072 -2.611 1.00 93.75 117 ILE A O 1
ATOM 931 N N . LYS A 1 118 ? -14.231 -1.972 -2.417 1.00 94.00 118 LYS A N 1
ATOM 932 C CA . LYS A 1 118 ? -13.123 -2.858 -2.793 1.00 94.00 118 LYS A CA 1
ATOM 933 C C . LYS A 1 118 ? -12.692 -2.591 -4.238 1.00 94.00 118 LYS A C 1
ATOM 935 O O . LYS A 1 118 ? -13.511 -2.634 -5.158 1.00 94.00 118 LYS A O 1
ATOM 940 N N . MET A 1 119 ? -11.392 -2.415 -4.468 1.00 91.94 119 MET A N 1
ATOM 941 C CA . MET A 1 119 ? -10.846 -2.371 -5.822 1.00 91.94 119 MET A CA 1
ATOM 942 C C . MET A 1 119 ? -10.616 -3.799 -6.324 1.00 91.94 119 MET A C 1
ATOM 944 O O . MET A 1 119 ? -9.689 -4.457 -5.868 1.00 91.94 119 MET A O 1
ATOM 948 N N . LYS A 1 120 ? -11.419 -4.304 -7.269 1.00 86.31 120 LYS A N 1
ATOM 949 C CA . LYS A 1 120 ? -11.273 -5.682 -7.803 1.00 86.31 120 LYS A CA 1
ATOM 950 C C . LYS A 1 120 ? -10.121 -5.850 -8.80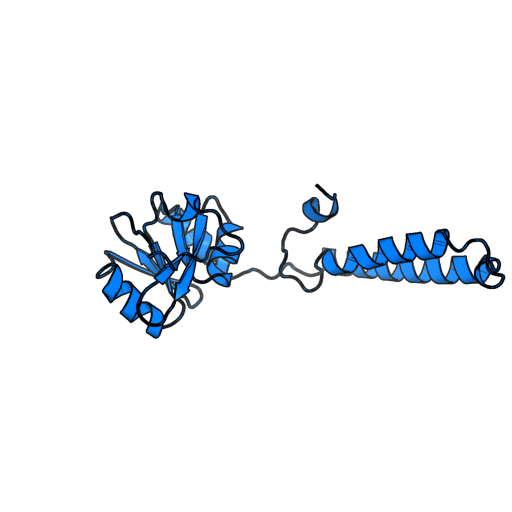5 1.00 86.31 120 LYS A C 1
ATOM 952 O O . LYS A 1 120 ? -9.648 -6.959 -9.031 1.00 86.31 120 LYS A O 1
ATOM 957 N N . TRP A 1 121 ? -9.657 -4.764 -9.415 1.00 84.62 121 TRP A N 1
ATOM 958 C CA . TRP A 1 121 ? -8.530 -4.804 -10.346 1.00 84.62 121 TRP A CA 1
ATOM 959 C C . TRP A 1 121 ? -7.203 -4.927 -9.585 1.00 84.62 121 TRP A C 1
ATOM 961 O O . TRP A 1 121 ? -7.043 -4.289 -8.556 1.00 84.62 121 TRP A O 1
ATOM 971 N N . LEU A 1 122 ? -6.258 -5.751 -10.056 1.00 81.38 122 LEU A N 1
ATOM 972 C CA . LEU A 1 122 ? -4.940 -5.966 -9.420 1.00 81.38 122 LEU A CA 1
ATOM 973 C C . LEU A 1 122 ? -4.971 -6.283 -7.906 1.00 81.38 122 LEU A C 1
ATOM 975 O O . LEU A 1 122 ? -4.000 -6.021 -7.194 1.00 81.38 122 LEU A O 1
A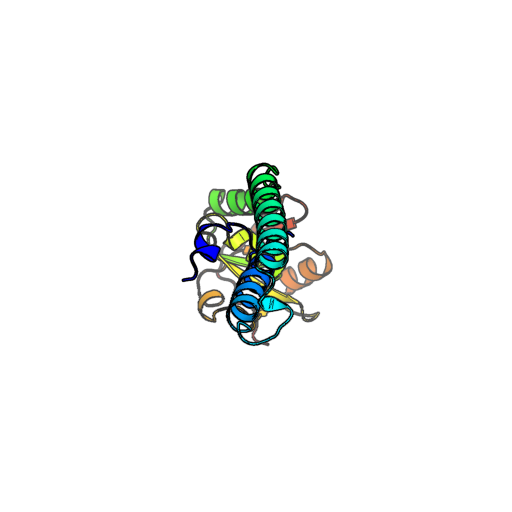TOM 979 N N . SER A 1 123 ? -6.053 -6.880 -7.404 1.00 85.75 123 SER A N 1
ATOM 980 C CA . SER A 1 123 ? -6.190 -7.254 -5.995 1.00 85.75 123 SER A CA 1
ATOM 981 C C . SER A 1 123 ? -6.656 -8.701 -5.821 1.00 85.75 123 SER A C 1
ATOM 983 O O . SER A 1 123 ? -6.983 -9.389 -6.787 1.00 85.75 123 SER A O 1
ATOM 985 N N . LYS A 1 124 ? -6.634 -9.198 -4.578 1.00 86.44 124 LYS A N 1
ATOM 986 C CA . LYS A 1 124 ? -7.170 -10.518 -4.215 1.00 86.44 124 LYS A CA 1
ATOM 987 C C . LYS A 1 124 ? -8.295 -10.340 -3.205 1.00 86.44 124 LYS A C 1
ATOM 989 O O . LYS A 1 124 ? -8.094 -9.646 -2.214 1.00 86.44 124 LYS A O 1
ATOM 994 N N . ASP A 1 125 ? -9.406 -11.057 -3.364 1.00 87.88 125 ASP A N 1
ATOM 995 C CA . ASP A 1 125 ? -10.562 -10.954 -2.453 1.00 87.88 125 ASP A CA 1
ATOM 996 C C . ASP A 1 125 ? -10.193 -11.190 -0.983 1.00 87.88 125 ASP A C 1
ATOM 998 O O . ASP A 1 125 ? -10.659 -10.495 -0.079 1.00 87.88 125 ASP A O 1
ATOM 1002 N N . LYS A 1 126 ? -9.259 -12.117 -0.735 1.00 87.94 126 LYS A N 1
ATOM 1003 C CA . LYS A 1 126 ? -8.743 -12.410 0.610 1.00 87.94 126 LYS A CA 1
ATOM 1004 C C . LYS A 1 126 ? -8.116 -11.202 1.317 1.00 87.94 126 LYS A C 1
ATOM 1006 O O . LYS A 1 126 ? -7.937 -11.247 2.531 1.00 87.94 126 LYS A O 1
ATOM 1011 N N . TRP A 1 127 ? -7.745 -10.151 0.584 1.00 90.06 127 TRP A N 1
ATOM 1012 C CA . TRP A 1 127 ? -7.188 -8.934 1.165 1.00 90.06 127 TRP A CA 1
ATOM 1013 C C . TRP A 1 127 ? -8.231 -8.106 1.917 1.00 90.06 127 TRP A C 1
ATOM 1015 O O . TRP A 1 127 ? -7.876 -7.407 2.860 1.00 90.06 127 TRP A O 1
ATOM 1025 N N . TYR A 1 128 ? -9.511 -8.248 1.575 1.00 91.25 128 TYR A N 1
ATOM 1026 C CA . TYR A 1 128 ? -10.605 -7.483 2.179 1.00 91.25 128 TYR A CA 1
ATOM 1027 C C . TYR A 1 128 ? -11.311 -8.221 3.322 1.00 91.25 128 TYR A C 1
ATOM 1029 O O . TYR A 1 128 ? -12.017 -7.603 4.111 1.00 91.25 128 TYR A O 1
ATOM 1037 N N . ASN A 1 129 ? -11.104 -9.535 3.443 1.00 79.88 129 ASN A N 1
ATOM 1038 C CA . ASN A 1 129 ? -11.935 -10.390 4.295 1.00 79.88 129 ASN A CA 1
ATOM 1039 C C . ASN A 1 129 ? -11.325 -10.723 5.671 1.00 79.88 129 ASN A C 1
ATOM 1041 O O . ASN A 1 129 ? -11.900 -11.536 6.389 1.00 79.88 129 ASN A O 1
ATOM 1045 N N . ALA A 1 130 ? -10.168 -10.166 6.062 1.00 72.88 130 ALA A N 1
ATOM 1046 C CA . ALA A 1 130 ? -9.518 -10.605 7.303 1.00 72.88 130 ALA A CA 1
ATOM 1047 C C . ALA A 1 130 ? -8.625 -9.562 7.987 1.00 72.88 130 ALA A C 1
ATOM 1049 O O . ALA A 1 130 ? -7.476 -9.393 7.582 1.00 72.88 130 ALA A O 1
ATOM 1050 N N . GLY A 1 131 ? -9.092 -9.012 9.112 1.00 85.19 131 GLY A N 1
ATOM 1051 C CA . GLY A 1 131 ? -8.270 -8.322 10.116 1.00 85.19 131 GLY A CA 1
ATOM 1052 C C . GLY A 1 131 ? -7.806 -6.922 9.724 1.00 85.19 131 GLY A C 1
ATOM 1053 O O . GLY A 1 131 ? -6.783 -6.476 10.235 1.00 85.19 131 GLY A O 1
ATOM 1054 N N . ASN A 1 132 ? -8.513 -6.266 8.804 1.00 94.12 132 ASN A N 1
ATOM 1055 C CA . ASN A 1 132 ? -8.218 -4.893 8.412 1.00 94.12 132 ASN A CA 1
ATOM 1056 C C . ASN A 1 132 ? -8.685 -3.958 9.525 1.00 94.12 132 ASN A C 1
ATOM 1058 O O . ASN A 1 132 ? -9.858 -3.990 9.878 1.00 94.12 132 ASN A O 1
ATOM 1062 N N . ASN A 1 133 ? -7.797 -3.150 10.095 1.00 96.25 133 ASN A N 1
ATOM 1063 C CA . ASN A 1 133 ? -8.129 -2.324 11.262 1.00 96.25 133 ASN A CA 1
ATOM 1064 C C . ASN A 1 133 ? -7.608 -0.886 11.175 1.00 96.25 133 ASN A C 1
ATOM 1066 O O . ASN A 1 133 ? -7.707 -0.131 12.140 1.00 96.25 133 ASN A O 1
ATOM 1070 N N . PHE A 1 134 ? -7.081 -0.488 10.020 1.00 96.94 134 PHE A N 1
ATOM 1071 C CA . PHE A 1 134 ? -6.716 0.895 9.754 1.00 96.94 134 PHE A CA 1
ATOM 1072 C C . PHE A 1 134 ? -7.066 1.315 8.327 1.00 96.94 134 PHE A C 1
ATOM 1074 O O . PHE A 1 134 ? -7.191 0.478 7.429 1.00 96.94 134 PHE A O 1
ATOM 1081 N N . VAL A 1 135 ? -7.199 2.623 8.124 1.00 96.75 135 VAL A N 1
ATOM 1082 C CA . VAL A 1 135 ? -7.404 3.262 6.822 1.00 96.75 135 VAL A CA 1
ATOM 1083 C C . VAL A 1 135 ? -6.416 4.412 6.683 1.00 96.75 135 VAL A C 1
ATOM 1085 O O . VAL A 1 135 ? -6.275 5.220 7.597 1.00 96.75 135 VAL A O 1
ATOM 1088 N N . ILE A 1 136 ? -5.731 4.483 5.547 1.00 96.12 136 ILE A N 1
ATOM 1089 C CA . ILE A 1 136 ? -4.817 5.573 5.212 1.00 96.12 136 ILE A CA 1
ATOM 1090 C C . ILE A 1 136 ? -5.552 6.554 4.309 1.00 96.12 136 ILE A C 1
ATOM 1092 O O . ILE A 1 136 ? -6.099 6.170 3.274 1.00 96.12 136 ILE A O 1
ATOM 1096 N N . ILE A 1 137 ? -5.552 7.814 4.720 1.00 94.38 137 ILE A N 1
ATOM 1097 C CA . ILE A 1 137 ? -6.315 8.899 4.121 1.00 94.38 137 ILE A CA 1
ATOM 1098 C C . ILE A 1 137 ? -5.344 9.982 3.658 1.00 94.38 137 ILE A C 1
ATOM 1100 O O . ILE A 1 137 ? -4.488 10.433 4.416 1.00 94.38 137 ILE A O 1
ATOM 1104 N N . ASN A 1 138 ? -5.506 10.410 2.412 1.00 90.06 138 ASN A N 1
ATOM 1105 C CA . ASN A 1 138 ? -4.736 11.472 1.762 1.00 90.06 138 ASN A CA 1
ATOM 1106 C C . ASN A 1 138 ? -5.597 12.685 1.359 1.00 90.06 138 ASN A C 1
ATOM 1108 O O . ASN A 1 138 ? -5.058 13.668 0.863 1.00 90.06 138 ASN A O 1
ATOM 1112 N N . ASN A 1 139 ? -6.922 12.623 1.540 1.00 88.31 139 ASN A N 1
ATOM 1113 C CA . ASN A 1 139 ? -7.857 13.691 1.183 1.00 88.31 139 ASN A CA 1
ATOM 1114 C C . ASN A 1 139 ? -8.956 13.831 2.254 1.00 88.31 139 ASN A C 1
ATOM 1116 O O . ASN A 1 139 ? -9.478 12.834 2.757 1.00 88.31 139 ASN A O 1
ATOM 1120 N N . ILE A 1 140 ? -9.329 15.072 2.564 1.00 84.75 140 ILE A N 1
ATOM 1121 C CA . ILE A 1 140 ? -10.382 15.432 3.515 1.00 84.75 140 ILE A CA 1
ATOM 1122 C C . ILE A 1 140 ? -11.772 14.907 3.117 1.00 84.75 140 ILE A C 1
ATOM 1124 O O . ILE A 1 140 ? -12.559 14.538 3.986 1.00 84.75 140 ILE A O 1
ATOM 1128 N N . ASP A 1 141 ? -12.060 14.773 1.819 1.00 84.31 141 ASP A N 1
ATOM 1129 C CA . ASP A 1 141 ? -13.342 14.223 1.347 1.00 84.31 141 ASP A CA 1
ATOM 1130 C C . ASP A 1 141 ? -13.487 12.733 1.701 1.00 84.31 141 ASP A C 1
ATOM 1132 O O . ASP A 1 141 ? -14.568 12.233 2.030 1.00 84.31 141 ASP A O 1
ATOM 1136 N N . ILE A 1 142 ? -12.361 12.016 1.674 1.00 88.75 142 ILE A N 1
ATOM 1137 C CA . ILE A 1 142 ? -12.293 10.606 2.058 1.00 88.75 142 ILE A CA 1
ATOM 1138 C C . ILE A 1 142 ? -12.442 10.485 3.577 1.00 88.75 142 ILE A C 1
ATOM 1140 O O . ILE A 1 142 ? -13.106 9.566 4.047 1.00 88.75 142 ILE A O 1
ATOM 1144 N N . GLU A 1 143 ? -11.888 11.426 4.346 1.00 91.62 143 GLU A N 1
ATOM 1145 C CA . GLU A 1 143 ? -11.961 11.441 5.811 1.00 91.62 143 GLU A CA 1
ATOM 1146 C C . GLU A 1 143 ? -13.404 11.415 6.326 1.00 91.62 143 GLU A C 1
ATOM 1148 O O . GLU A 1 143 ? -13.774 10.517 7.088 1.00 91.62 143 GLU A O 1
ATOM 1153 N N . ALA A 1 144 ? -14.243 12.341 5.857 1.00 90.00 144 ALA A N 1
ATOM 1154 C CA . ALA A 1 144 ? -15.645 12.418 6.268 1.00 90.00 144 ALA A CA 1
ATOM 1155 C C . ALA A 1 144 ? -16.412 11.124 5.946 1.00 90.00 144 ALA A C 1
ATOM 1157 O O . ALA A 1 144 ? -17.208 10.631 6.749 1.00 90.00 144 ALA A O 1
ATOM 1158 N N . THR A 1 145 ? -16.130 10.533 4.788 1.00 90.56 145 THR A N 1
ATOM 1159 C CA . THR A 1 145 ? -16.749 9.283 4.340 1.00 90.56 145 THR A CA 1
ATOM 1160 C C . THR A 1 145 ? -16.306 8.095 5.179 1.00 90.56 145 THR A C 1
ATOM 1162 O O . THR A 1 145 ? -17.131 7.287 5.600 1.00 90.56 145 THR A O 1
ATOM 1165 N N . VAL A 1 146 ? -15.009 7.991 5.454 1.00 92.44 146 VAL A N 1
ATOM 1166 C CA . VAL A 1 146 ? -14.437 6.935 6.289 1.00 92.44 146 VAL A CA 1
ATOM 1167 C C . VAL A 1 146 ? -15.055 6.967 7.682 1.00 92.44 146 VAL A C 1
ATOM 1169 O O . VAL A 1 146 ? -15.466 5.923 8.189 1.00 92.44 146 VAL A O 1
ATOM 1172 N N . ILE A 1 147 ? -15.195 8.159 8.266 1.00 93.06 147 ILE A N 1
ATOM 1173 C CA . ILE A 1 147 ? -15.859 8.345 9.559 1.00 93.06 147 ILE A CA 1
ATOM 1174 C C . ILE A 1 147 ? -17.338 7.955 9.465 1.00 93.06 147 ILE A C 1
ATOM 1176 O O . ILE A 1 147 ? -17.847 7.261 10.341 1.00 93.06 147 ILE A O 1
ATOM 1180 N N . LYS A 1 148 ? -18.035 8.334 8.390 1.00 91.94 148 LYS A N 1
ATOM 1181 C CA . LYS A 1 148 ? -19.441 7.960 8.183 1.00 91.94 148 LYS A CA 1
ATOM 1182 C C . LYS A 1 148 ? -19.631 6.444 8.045 1.00 91.94 148 LYS A C 1
ATOM 1184 O O . LYS A 1 148 ? -20.620 5.910 8.538 1.00 91.94 148 LYS A O 1
ATOM 1189 N N . GLN A 1 149 ? -18.703 5.752 7.387 1.00 93.50 149 GLN A N 1
ATOM 1190 C CA . GLN A 1 149 ? -18.795 4.317 7.115 1.00 93.50 149 GLN A CA 1
ATOM 1191 C C . GLN A 1 149 ? -18.347 3.453 8.299 1.00 93.50 149 GLN A C 1
ATOM 1193 O O . GLN A 1 149 ? -18.981 2.442 8.599 1.00 93.50 149 GLN A O 1
ATOM 1198 N N . PHE A 1 150 ? -17.246 3.815 8.958 1.00 93.31 150 PHE A N 1
ATOM 1199 C CA . PHE A 1 150 ? -16.630 2.997 10.005 1.00 93.31 150 PHE A CA 1
ATOM 1200 C C . PHE A 1 150 ? -16.793 3.570 11.415 1.00 93.31 150 PHE A C 1
ATOM 1202 O O . PHE A 1 150 ? -16.516 2.864 12.389 1.00 93.31 150 PHE A O 1
ATOM 1209 N N . GLY A 1 151 ? -17.312 4.788 11.552 1.00 93.69 151 GLY A N 1
ATOM 1210 C CA . GLY A 1 151 ? -17.369 5.533 12.808 1.00 93.69 151 GLY A CA 1
ATOM 1211 C C . GLY A 1 151 ? -16.061 6.269 13.106 1.00 93.69 151 GLY A C 1
ATOM 1212 O O . GLY A 1 151 ? -15.092 6.186 12.351 1.00 93.69 151 GLY A O 1
ATOM 1213 N N . ASN A 1 152 ? -16.022 6.971 14.238 1.00 95.25 152 ASN A N 1
ATOM 1214 C CA . ASN A 1 152 ? -14.818 7.677 14.678 1.00 95.25 152 ASN A CA 1
ATOM 1215 C C . ASN A 1 152 ? -13.652 6.695 14.906 1.00 95.25 152 ASN A C 1
ATOM 1217 O O . ASN A 1 152 ? -13.887 5.607 15.442 1.00 95.25 152 ASN A O 1
ATOM 1221 N N . PRO A 1 153 ? -12.420 7.045 14.498 1.00 96.69 153 PRO A N 1
ATOM 1222 C CA . PRO A 1 153 ? -11.235 6.241 14.779 1.00 96.69 153 PRO A CA 1
ATOM 1223 C C . PRO A 1 153 ? -10.873 6.283 16.267 1.00 96.69 153 PRO A C 1
ATOM 1225 O O . PRO A 1 153 ? -11.030 7.308 16.926 1.00 96.69 153 PRO A O 1
ATOM 1228 N N . ASP A 1 154 ? -10.327 5.180 16.777 1.00 96.75 154 ASP A N 1
ATOM 1229 C CA . ASP A 1 154 ? -9.801 5.087 18.145 1.00 96.75 154 ASP A CA 1
ATOM 1230 C C . ASP A 1 154 ? -8.452 5.810 18.282 1.00 96.75 154 ASP A C 1
ATOM 1232 O O . ASP A 1 154 ? -8.092 6.300 19.352 1.00 96.75 154 ASP A O 1
ATOM 1236 N N . LYS A 1 155 ? -7.682 5.869 17.189 1.00 96.56 155 LYS A N 1
ATOM 1237 C CA . LYS A 1 155 ? -6.397 6.570 17.126 1.00 96.56 155 LYS A CA 1
ATOM 1238 C C . LYS A 1 155 ? -6.160 7.126 15.727 1.00 96.56 155 LYS A C 1
ATOM 1240 O O . LYS A 1 155 ? -6.455 6.467 14.732 1.00 96.56 155 LYS A O 1
ATOM 1245 N N . VAL A 1 156 ? -5.578 8.320 15.665 1.00 96.75 156 VAL A N 1
ATOM 1246 C CA . VAL A 1 156 ? -5.134 8.964 14.424 1.00 96.75 156 VAL A CA 1
ATOM 1247 C C . VAL A 1 156 ? -3.637 9.225 14.517 1.00 96.75 156 VAL A C 1
ATOM 1249 O O . VAL A 1 156 ? -3.152 9.705 15.541 1.00 96.75 156 VAL A O 1
ATOM 1252 N N . ILE A 1 157 ? -2.900 8.873 13.466 1.00 96.44 157 ILE A N 1
ATOM 1253 C CA . ILE A 1 157 ? -1.466 9.150 13.338 1.00 96.44 157 ILE A CA 1
ATOM 1254 C C . ILE A 1 157 ? -1.237 9.878 12.019 1.00 96.44 157 ILE A C 1
ATOM 1256 O O . ILE A 1 157 ? -1.667 9.393 10.978 1.00 96.44 157 ILE A O 1
ATOM 1260 N N . GLU A 1 158 ? -0.545 11.011 12.047 1.00 94.81 158 GLU A N 1
ATOM 1261 C CA . GLU A 1 158 ? -0.192 11.766 10.842 1.00 94.81 158 GLU A CA 1
ATOM 1262 C C . GLU A 1 158 ? 1.281 11.542 10.499 1.00 94.81 158 GLU A C 1
ATOM 1264 O O . GLU A 1 158 ? 2.149 11.624 11.370 1.00 94.81 158 GLU A O 1
ATOM 1269 N N . ALA A 1 159 ? 1.566 11.221 9.238 1.00 92.19 159 ALA A N 1
ATOM 1270 C CA . ALA A 1 159 ? 2.923 10.999 8.753 1.00 92.19 159 ALA A CA 1
ATOM 1271 C C . ALA A 1 159 ? 2.994 11.215 7.241 1.00 92.19 159 ALA A C 1
ATOM 1273 O O . ALA A 1 159 ? 2.111 10.765 6.521 1.00 92.19 159 ALA A O 1
ATOM 1274 N N . GLU A 1 160 ? 4.055 11.862 6.750 1.00 89.56 160 GLU A N 1
ATOM 1275 C CA . GLU A 1 160 ? 4.352 11.977 5.308 1.00 89.56 160 GLU A CA 1
ATOM 1276 C C . GLU A 1 160 ? 3.171 12.494 4.455 1.00 89.56 160 GLU A C 1
ATOM 1278 O O . GLU A 1 160 ? 2.953 12.047 3.330 1.00 89.56 160 GLU A O 1
ATOM 1283 N N . GLY A 1 161 ? 2.372 13.417 5.007 1.00 89.38 161 GLY A N 1
ATOM 1284 C CA . GLY A 1 161 ? 1.213 14.002 4.323 1.00 89.38 161 GLY A CA 1
ATOM 1285 C C . GLY A 1 161 ? -0.031 13.108 4.257 1.00 89.38 161 GLY A C 1
ATOM 1286 O O . GLY A 1 161 ? -0.994 13.471 3.584 1.00 89.38 161 GLY A O 1
ATOM 1287 N N . VAL A 1 162 ? -0.043 11.967 4.955 1.00 94.81 162 VAL A N 1
ATOM 1288 C CA . VAL A 1 162 ? -1.219 11.099 5.100 1.00 94.81 162 VAL A CA 1
ATOM 1289 C C . VAL A 1 162 ? -1.643 10.961 6.562 1.00 94.81 162 VAL A C 1
ATOM 1291 O O . VAL A 1 162 ? -0.832 11.075 7.485 1.00 94.81 162 VAL A O 1
ATOM 1294 N N . LYS A 1 163 ? -2.927 10.668 6.775 1.00 96.12 163 LYS A N 1
ATOM 1295 C CA . LYS A 1 163 ? -3.487 10.307 8.079 1.00 96.12 163 LYS A CA 1
ATOM 1296 C C . LYS A 1 163 ? -3.773 8.811 8.126 1.00 96.12 163 LYS A C 1
ATOM 1298 O O . LYS A 1 163 ? -4.415 8.267 7.233 1.00 96.12 163 LYS A O 1
ATOM 1303 N N . ILE A 1 164 ? -3.330 8.143 9.181 1.00 97.06 164 ILE A N 1
ATOM 1304 C CA . ILE A 1 164 ? -3.597 6.734 9.464 1.00 97.06 164 ILE A CA 1
ATOM 1305 C C . ILE A 1 164 ? -4.656 6.690 10.557 1.00 97.06 164 ILE A C 1
ATOM 1307 O O . ILE A 1 164 ? -4.381 6.990 11.720 1.00 97.06 164 ILE A O 1
ATOM 1311 N N . PHE A 1 165 ? -5.874 6.330 10.180 1.00 97.31 165 PHE A N 1
ATOM 1312 C CA . PHE A 1 165 ? -6.980 6.142 11.107 1.00 97.31 165 PHE A CA 1
ATOM 1313 C C . PHE A 1 165 ? -7.007 4.685 11.549 1.00 97.31 165 PHE A C 1
ATOM 1315 O O . PHE A 1 165 ? -6.908 3.792 10.711 1.00 97.31 165 PHE A O 1
ATOM 1322 N N . ILE A 1 166 ? -7.120 4.436 12.850 1.00 97.56 166 ILE A N 1
ATOM 1323 C CA . ILE A 1 166 ? -6.983 3.107 13.450 1.00 97.56 166 ILE A CA 1
ATOM 1324 C C . ILE A 1 166 ? -8.217 2.806 14.291 1.00 97.56 166 ILE A C 1
ATOM 1326 O O . ILE A 1 166 ? -8.691 3.667 15.033 1.00 97.56 166 ILE A O 1
ATOM 1330 N N . TRP A 1 167 ? -8.691 1.565 14.206 1.00 96.31 167 TRP A N 1
ATOM 1331 C CA . TRP A 1 167 ? -9.811 1.053 14.980 1.00 96.31 167 TRP A CA 1
ATOM 1332 C C . TRP A 1 167 ? -9.446 -0.219 15.747 1.00 96.31 167 TRP A C 1
ATOM 1334 O O . TRP A 1 167 ? -8.729 -1.090 15.257 1.00 96.31 167 TRP A O 1
ATOM 1344 N N . ASN A 1 168 ? -10.060 -0.391 16.912 1.00 93.94 168 ASN A N 1
ATOM 1345 C CA . ASN A 1 168 ? -10.035 -1.605 17.726 1.00 93.94 168 ASN A CA 1
ATOM 1346 C C . ASN A 1 168 ? -11.105 -2.619 17.276 1.00 93.94 168 ASN A C 1
ATOM 1348 O O . ASN A 1 168 ? -11.637 -3.390 18.072 1.00 93.94 168 ASN A O 1
ATOM 1352 N N . LYS A 1 169 ? -11.451 -2.614 15.985 1.00 92.69 169 LYS A N 1
ATOM 1353 C CA . LYS A 1 169 ? -12.389 -3.552 15.359 1.00 92.69 169 LYS A CA 1
ATOM 1354 C C . LYS A 1 169 ? -11.963 -3.869 13.932 1.00 92.69 169 LYS A C 1
ATOM 1356 O O . LYS A 1 169 ? -11.218 -3.119 13.306 1.00 92.69 169 LYS A O 1
ATOM 1361 N N . ASN A 1 170 ? -12.475 -4.979 13.410 1.00 92.81 170 ASN A N 1
ATOM 1362 C CA . ASN A 1 170 ? -12.287 -5.338 12.011 1.00 92.81 170 ASN A CA 1
ATOM 1363 C C . ASN A 1 170 ? -13.179 -4.473 11.105 1.00 92.81 170 ASN A C 1
ATOM 1365 O O . ASN A 1 170 ? -14.375 -4.325 11.352 1.00 92.81 170 ASN A O 1
ATOM 1369 N N . LEU A 1 171 ? -12.590 -3.943 10.040 1.00 92.62 171 LEU A N 1
ATOM 1370 C CA . LEU A 1 171 ? -13.212 -3.080 9.047 1.00 92.62 171 LEU A CA 1
ATOM 1371 C C . LEU A 1 171 ? -13.455 -3.867 7.762 1.00 92.62 171 LEU A C 1
ATOM 1373 O O . LEU A 1 171 ? -12.557 -4.535 7.241 1.00 92.62 171 LEU A O 1
ATOM 1377 N N . ILE A 1 172 ? -14.656 -3.744 7.206 1.00 91.94 172 ILE A N 1
ATOM 1378 C CA . ILE A 1 172 ? -15.044 -4.417 5.965 1.00 91.94 172 ILE A CA 1
ATOM 1379 C C . ILE A 1 172 ? -15.385 -3.344 4.935 1.00 91.94 172 ILE A C 1
ATOM 1381 O O . ILE A 1 172 ? -16.371 -2.624 5.084 1.00 91.94 172 ILE A O 1
ATOM 1385 N N . ALA A 1 173 ? -14.553 -3.228 3.899 1.00 87.69 173 ALA A N 1
ATOM 1386 C CA . ALA A 1 173 ? -14.855 -2.365 2.761 1.00 87.69 173 ALA A CA 1
ATOM 1387 C C . ALA A 1 173 ? -16.097 -2.881 2.020 1.00 87.69 173 ALA A C 1
ATOM 1389 O O . ALA A 1 173 ? -16.329 -4.092 1.951 1.00 87.69 173 ALA A O 1
ATOM 1390 N N . ALA A 1 174 ? -16.887 -1.967 1.464 1.00 87.56 174 ALA A N 1
ATOM 1391 C CA . ALA A 1 174 ? -18.108 -2.326 0.764 1.00 87.56 174 ALA A CA 1
ATOM 1392 C C . ALA A 1 174 ? -17.802 -2.981 -0.587 1.00 87.56 174 ALA A C 1
ATOM 1394 O O . ALA A 1 174 ? -16.767 -2.724 -1.206 1.00 87.56 174 ALA A O 1
ATOM 1395 N N . ASP A 1 175 ? -18.718 -3.814 -1.063 1.00 85.62 175 ASP A N 1
ATOM 1396 C CA . ASP A 1 175 ? -18.651 -4.287 -2.438 1.00 85.62 175 ASP A CA 1
ATOM 1397 C C . ASP A 1 175 ? -19.055 -3.170 -3.415 1.00 85.62 175 ASP A C 1
ATOM 1399 O O . ASP A 1 175 ? -19.839 -2.266 -3.081 1.00 85.62 175 ASP A O 1
ATOM 1403 N N . ASN A 1 176 ? -18.427 -3.236 -4.591 1.00 66.94 176 ASN A N 1
ATOM 1404 C CA . ASN A 1 176 ? -18.744 -2.431 -5.768 1.00 66.94 176 ASN A CA 1
ATOM 1405 C C . ASN A 1 176 ? -19.950 -3.038 -6.481 1.00 66.94 176 ASN A C 1
ATOM 1407 O O . ASN A 1 176 ? -19.889 -4.277 -6.700 1.00 66.94 176 ASN A O 1
#

pLDDT: mean 80.61, std 15.61, range [35.91, 97.56]